Protein AF-A0A9D8NR77-F1 (afdb_monomer)

Secondary structure (DSSP, 8-state):
-----HHHHHHHHHHHS-HHHHHHHHHHHHHHHHHHHHHHHHHSPPHHHHHHHHHHHHHHHHHHHHHHHHHHHHHHHHHHHHHHHHHHHHHHHHHHHHHHHHHHHHHHHHHHHHHHHHH-

Structure (mmCIF, N/CA/C/O backbone):
data_AF-A0A9D8NR77-F1
#
_entry.id   AF-A0A9D8NR77-F1
#
loop_
_atom_site.group_PDB
_atom_site.id
_atom_site.type_symbol
_atom_site.label_atom_id
_atom_site.label_alt_id
_atom_site.label_comp_id
_atom_site.label_asym_id
_atom_site.label_entity_id
_atom_site.label_seq_id
_atom_site.pdbx_PDB_ins_code
_atom_site.Cartn_x
_atom_site.Cartn_y
_atom_site.Cartn_z
_atom_site.occupancy
_atom_site.B_iso_or_equiv
_atom_site.auth_seq_id
_atom_site.auth_comp_id
_atom_site.auth_asym_id
_atom_site.auth_atom_id
_atom_site.pdbx_PDB_model_num
ATOM 1 N N . MET A 1 1 ? -23.607 8.759 34.019 1.00 40.94 1 MET A N 1
ATOM 2 C CA . MET A 1 1 ? -24.699 7.770 33.993 1.00 40.94 1 MET A CA 1
ATOM 3 C C . MET A 1 1 ? -25.295 7.774 35.383 1.00 40.94 1 MET A C 1
ATOM 5 O O . MET A 1 1 ? -24.547 7.597 36.336 1.00 40.94 1 MET A O 1
ATOM 9 N N . THR A 1 2 ? -26.565 8.141 35.512 1.00 46.22 2 THR A N 1
ATOM 10 C CA . THR A 1 2 ? -27.224 8.255 36.815 1.00 46.22 2 THR A CA 1
ATOM 11 C C . THR A 1 2 ? -27.357 6.851 37.383 1.00 46.22 2 THR A C 1
ATOM 13 O O . THR A 1 2 ? -28.019 6.011 36.778 1.00 46.22 2 THR A O 1
ATOM 16 N N . ILE A 1 3 ? -26.671 6.570 38.488 1.00 62.19 3 ILE A N 1
ATOM 17 C CA . ILE A 1 3 ? -26.878 5.327 39.225 1.00 62.19 3 ILE A CA 1
ATOM 18 C C . ILE A 1 3 ? -28.266 5.477 39.835 1.00 62.19 3 ILE A C 1
ATOM 20 O O . ILE A 1 3 ? -28.473 6.319 40.706 1.00 62.19 3 ILE A O 1
ATOM 24 N N . ILE A 1 4 ? -29.240 4.761 39.280 1.00 68.56 4 ILE A N 1
ATOM 25 C CA . ILE A 1 4 ? -30.585 4.719 39.839 1.00 68.56 4 ILE A CA 1
ATOM 26 C C . ILE A 1 4 ? -30.449 4.098 41.228 1.00 68.56 4 ILE A C 1
ATOM 28 O O . ILE A 1 4 ? -29.972 2.971 41.354 1.00 68.56 4 ILE A O 1
ATOM 32 N N . ASN A 1 5 ? -30.818 4.846 42.266 1.00 82.00 5 ASN A N 1
ATOM 33 C CA . ASN A 1 5 ? -30.752 4.356 43.632 1.00 82.00 5 ASN A CA 1
ATOM 34 C C . ASN A 1 5 ? -31.945 3.428 43.891 1.00 82.00 5 ASN A C 1
ATOM 36 O O . ASN A 1 5 ? -33.080 3.873 44.063 1.00 82.00 5 ASN A O 1
ATOM 40 N N . THR A 1 6 ? -31.688 2.122 43.888 1.00 81.88 6 THR A N 1
ATOM 41 C CA . THR A 1 6 ? -32.714 1.097 44.116 1.00 81.88 6 THR A CA 1
ATOM 42 C C . THR A 1 6 ? -33.285 1.142 45.535 1.00 81.88 6 THR A C 1
ATOM 44 O O . THR A 1 6 ? -34.408 0.680 45.741 1.00 81.88 6 THR A O 1
ATOM 47 N N . LEU A 1 7 ? -32.565 1.745 46.491 1.00 81.12 7 LEU A N 1
ATOM 48 C CA . LEU A 1 7 ? -33.033 1.947 47.861 1.00 81.12 7 LEU A CA 1
ATOM 49 C C . LEU A 1 7 ? -34.123 3.022 47.931 1.00 81.12 7 LEU A C 1
ATOM 51 O O . LEU A 1 7 ? -35.165 2.774 48.529 1.00 81.12 7 LEU A O 1
ATOM 55 N N . ASP A 1 8 ? -33.932 4.151 47.246 1.00 84.69 8 ASP A N 1
ATOM 56 C CA . ASP A 1 8 ? -34.925 5.236 47.202 1.00 84.69 8 ASP A CA 1
ATOM 57 C C . ASP A 1 8 ? -36.224 4.747 46.532 1.00 84.69 8 ASP A C 1
ATOM 59 O O . ASP A 1 8 ? -37.324 4.972 47.030 1.00 84.69 8 ASP A O 1
ATOM 63 N N . ILE A 1 9 ? -36.100 3.960 45.456 1.00 85.62 9 ILE A N 1
ATOM 64 C CA . ILE A 1 9 ? -37.246 3.341 44.765 1.00 85.62 9 ILE A CA 1
ATOM 65 C C . ILE A 1 9 ? -37.995 2.363 45.677 1.00 85.62 9 ILE A C 1
ATOM 67 O O . ILE A 1 9 ? -39.224 2.285 45.641 1.00 85.62 9 ILE A O 1
ATOM 71 N N . TYR A 1 10 ? -37.264 1.586 46.476 1.00 85.50 10 TYR A N 1
ATOM 72 C CA . TYR A 1 10 ? -37.866 0.662 47.429 1.00 85.50 10 TYR A CA 1
ATOM 73 C C . TYR A 1 10 ? -38.625 1.395 48.542 1.00 85.50 10 TYR A C 1
ATOM 75 O O . TYR A 1 10 ? -39.734 0.982 48.890 1.00 85.50 10 TYR A O 1
ATOM 83 N N . GLU A 1 11 ? -38.057 2.475 49.083 1.00 84.94 11 GLU A N 1
ATOM 84 C CA . GLU A 1 11 ? -38.709 3.295 50.109 1.00 84.94 11 GLU A CA 1
ATOM 85 C C . GLU A 1 11 ? -39.982 3.971 49.578 1.00 84.94 11 GLU A C 1
ATOM 87 O O . GLU A 1 11 ? -41.027 3.903 50.235 1.00 84.94 11 GLU A O 1
ATOM 92 N N . ASP A 1 12 ? -39.945 4.501 48.353 1.00 87.00 12 ASP A N 1
ATOM 93 C CA . ASP A 1 12 ? -41.113 5.086 47.683 1.00 87.00 12 ASP A CA 1
ATOM 94 C C . ASP A 1 12 ? -42.225 4.051 47.437 1.00 87.00 12 ASP A C 1
ATOM 96 O O . ASP A 1 12 ? -43.405 4.312 47.701 1.00 87.00 12 ASP A O 1
ATOM 100 N N . LEU A 1 13 ? -41.869 2.843 46.986 1.00 87.06 13 LEU A N 1
ATOM 101 C CA . LEU A 1 13 ? -42.828 1.749 46.783 1.00 87.06 13 LEU A CA 1
ATOM 102 C C . LEU A 1 13 ? -43.420 1.254 48.109 1.00 87.06 13 LEU A C 1
ATOM 104 O O . LEU A 1 13 ? -44.613 0.956 48.182 1.00 87.06 13 LEU A O 1
ATOM 108 N N . LYS A 1 14 ? -42.626 1.201 49.183 1.00 88.94 14 LYS A N 1
ATOM 109 C CA . LYS A 1 14 ? -43.093 0.773 50.512 1.00 88.94 14 LYS A CA 1
ATOM 110 C C . LYS A 1 14 ? -44.103 1.752 51.133 1.00 88.94 14 LYS A C 1
ATOM 112 O O . LYS A 1 14 ? -44.904 1.338 51.966 1.00 88.94 14 LYS A O 1
ATOM 117 N N . SER A 1 15 ? -44.102 3.020 50.716 1.00 86.50 15 SER A N 1
ATOM 118 C CA . SER A 1 15 ? -45.077 4.033 51.154 1.00 86.50 15 SER A CA 1
ATOM 119 C C . SER A 1 15 ? -46.507 3.757 50.652 1.00 86.50 15 SER A C 1
ATOM 121 O O . SER A 1 15 ? -47.478 4.138 51.305 1.00 86.50 15 SER A O 1
ATOM 123 N N . GLN A 1 16 ? -46.656 3.064 49.515 1.00 84.56 16 GLN A 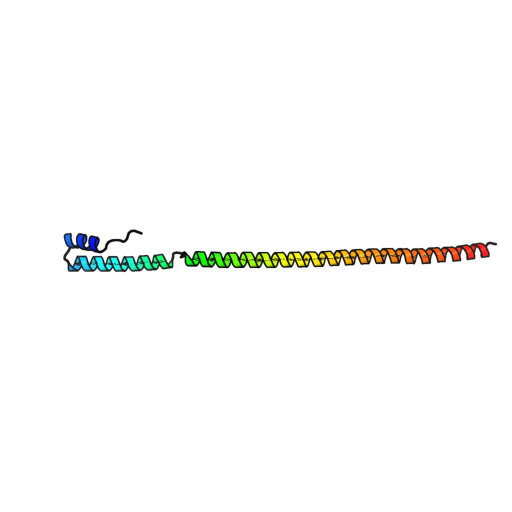N 1
ATOM 124 C CA . GLN A 1 16 ? -47.957 2.824 48.866 1.00 84.56 16 GLN A CA 1
ATOM 125 C C . GLN A 1 16 ? -48.354 1.341 48.764 1.00 84.56 16 GLN A C 1
ATOM 127 O O . GLN A 1 16 ? -49.525 1.040 48.535 1.00 84.56 16 GLN A O 1
ATOM 132 N N . PHE A 1 17 ? -47.411 0.414 48.954 1.00 82.69 17 PHE A N 1
ATOM 133 C CA . PHE A 1 17 ? -47.613 -1.029 48.794 1.00 82.69 17 PHE A CA 1
ATOM 134 C C . PHE A 1 17 ? -47.172 -1.821 50.030 1.00 82.69 17 PHE A C 1
ATOM 136 O O . PHE A 1 17 ? -46.450 -1.327 50.898 1.00 82.69 17 PHE A O 1
ATOM 143 N N . LYS A 1 18 ? -47.579 -3.095 50.112 1.00 87.56 18 LYS A N 1
ATOM 144 C CA . LYS A 1 18 ? -47.056 -4.009 51.141 1.00 87.56 18 LYS A CA 1
ATOM 145 C C . LYS A 1 18 ? -45.575 -4.288 50.891 1.00 87.56 18 LYS A C 1
ATOM 147 O O . LYS A 1 18 ? -45.117 -4.324 49.753 1.00 87.56 18 LYS A O 1
ATOM 152 N N . GLU A 1 19 ? -44.834 -4.560 51.962 1.00 84.62 19 GLU A N 1
ATOM 153 C CA . GLU A 1 19 ? -43.376 -4.725 51.906 1.00 84.62 19 GLU A CA 1
ATOM 154 C C . GLU A 1 19 ? -42.916 -5.824 50.925 1.00 84.62 19 GLU A C 1
ATOM 156 O O . GLU A 1 19 ? -41.939 -5.643 50.207 1.00 84.62 19 GLU A O 1
ATOM 161 N N . GLU A 1 20 ? -43.656 -6.929 50.833 1.00 84.19 20 GLU A N 1
ATOM 162 C CA . GLU A 1 20 ? -43.439 -8.016 49.860 1.00 84.19 20 GLU A CA 1
ATOM 163 C C . GLU A 1 20 ? -43.585 -7.560 48.395 1.00 84.19 20 GLU A C 1
ATOM 165 O O . GLU A 1 20 ? -42.749 -7.880 47.546 1.00 84.19 20 GLU A O 1
ATOM 170 N N . GLU A 1 21 ? -44.621 -6.775 48.092 1.00 85.94 21 GLU A N 1
ATOM 171 C CA . GLU A 1 21 ? -44.922 -6.292 46.738 1.00 85.94 21 GLU A CA 1
ATOM 172 C C . GLU A 1 21 ? -43.889 -5.251 46.296 1.00 85.94 21 GLU A C 1
ATOM 174 O O . GLU A 1 21 ? -43.339 -5.353 45.197 1.00 85.94 21 GLU A O 1
ATOM 179 N N . ALA A 1 22 ? -43.546 -4.317 47.189 1.00 87.19 22 ALA A N 1
ATOM 180 C CA . ALA A 1 22 ? -42.497 -3.327 46.963 1.00 87.19 22 ALA A CA 1
ATOM 181 C C . ALA A 1 22 ? -41.144 -3.999 46.669 1.00 87.19 22 ALA A C 1
ATOM 183 O O . ALA A 1 22 ? -40.507 -3.681 45.667 1.00 87.19 22 ALA A O 1
ATOM 184 N N . ARG A 1 23 ? -40.737 -5.001 47.467 1.00 85.88 23 ARG A N 1
ATOM 185 C CA . ARG A 1 23 ? -39.491 -5.761 47.229 1.00 85.88 23 ARG A CA 1
ATOM 186 C C . ARG A 1 23 ? -39.493 -6.477 45.884 1.00 85.88 23 ARG A C 1
ATOM 188 O O . ARG A 1 23 ? -38.466 -6.511 45.207 1.00 85.88 23 ARG A O 1
ATOM 195 N N . THR A 1 24 ? -40.619 -7.081 45.515 1.00 88.81 24 THR A N 1
ATOM 196 C CA . THR A 1 24 ? -40.734 -7.857 44.274 1.00 88.81 24 THR A CA 1
ATOM 197 C C . THR A 1 24 ? -40.631 -6.951 43.050 1.00 88.81 24 THR A C 1
ATOM 199 O O . THR A 1 24 ? -39.900 -7.273 42.112 1.00 88.81 24 THR A O 1
ATOM 202 N N . LEU A 1 25 ? -41.289 -5.790 43.084 1.00 87.12 25 LEU A N 1
ATOM 203 C CA . LEU A 1 25 ? -41.213 -4.793 42.017 1.00 87.12 25 LEU A CA 1
ATOM 204 C C . LEU A 1 25 ? -39.815 -4.174 41.912 1.00 87.12 25 LEU A C 1
ATOM 206 O O . LEU A 1 25 ? -39.285 -4.102 40.805 1.00 87.12 25 LEU A O 1
ATOM 210 N N . THR A 1 26 ? -39.179 -3.814 43.033 1.00 87.69 26 THR A N 1
ATOM 211 C CA . THR A 1 26 ? -37.798 -3.299 43.024 1.00 87.69 26 THR A CA 1
ATOM 212 C C . THR A 1 26 ? -36.830 -4.312 42.411 1.00 87.69 26 THR A C 1
ATOM 214 O O . THR A 1 26 ? -36.048 -3.947 41.537 1.00 87.69 26 THR A O 1
ATOM 217 N N . LYS A 1 27 ? -36.922 -5.596 42.787 1.00 88.56 27 LYS A N 1
ATOM 218 C CA . LYS A 1 27 ? -36.070 -6.659 42.221 1.00 88.56 27 LYS A CA 1
ATOM 219 C C . LYS A 1 27 ? -36.311 -6.893 40.730 1.00 88.56 27 LYS A C 1
ATOM 221 O O . LYS A 1 27 ? -35.364 -7.125 39.982 1.00 88.56 27 LYS A O 1
ATOM 226 N N . ALA A 1 28 ? -37.569 -6.870 40.287 1.00 89.19 28 ALA A N 1
ATOM 227 C CA . ALA A 1 28 ? -37.899 -7.021 38.871 1.00 89.19 28 ALA A CA 1
ATOM 228 C C . ALA A 1 28 ? -37.355 -5.846 38.042 1.00 89.19 28 ALA A C 1
ATOM 230 O O . ALA A 1 28 ? -36.817 -6.055 36.952 1.00 89.19 28 ALA A O 1
ATOM 231 N N . LEU A 1 29 ? -37.449 -4.628 38.584 1.00 87.56 29 LEU A N 1
ATOM 232 C CA . LEU A 1 29 ? -36.901 -3.424 37.971 1.00 87.56 29 LEU A CA 1
ATOM 233 C C . LEU A 1 29 ? -35.371 -3.500 37.870 1.00 87.56 29 LEU A C 1
ATOM 235 O O . LEU A 1 29 ? -34.837 -3.305 36.780 1.00 87.56 29 LEU A O 1
ATOM 239 N N . GLU A 1 30 ? -34.689 -3.843 38.966 1.00 88.50 30 GLU A N 1
ATOM 240 C CA . GLU A 1 30 ? -33.231 -4.020 39.030 1.00 88.50 30 GLU A CA 1
ATOM 241 C C . GLU A 1 30 ? -32.748 -5.023 37.978 1.00 88.50 30 GLU A C 1
ATOM 243 O O . GLU A 1 30 ? -31.921 -4.681 37.134 1.00 88.50 30 GLU A O 1
ATOM 248 N N . LYS A 1 31 ? -33.371 -6.207 37.923 1.00 90.31 31 LYS A N 1
ATOM 249 C CA . LYS A 1 31 ? -33.046 -7.232 36.926 1.00 90.31 31 LYS A CA 1
ATOM 250 C C . LYS A 1 31 ? -33.238 -6.739 35.488 1.00 90.31 31 LYS A C 1
ATOM 252 O O . LYS A 1 31 ? -32.391 -6.985 34.632 1.00 90.31 31 LYS A O 1
ATOM 257 N N . SER A 1 32 ? -34.343 -6.045 35.203 1.00 88.81 32 SER A N 1
ATOM 258 C CA . SER A 1 32 ? -34.576 -5.503 33.858 1.00 88.81 32 SER A CA 1
ATOM 259 C C . SER A 1 32 ? -33.509 -4.474 33.475 1.00 88.81 32 SER A C 1
ATOM 261 O O . SER A 1 32 ? -33.033 -4.470 32.342 1.00 88.81 32 SER A O 1
ATOM 263 N N . LEU A 1 33 ? -33.081 -3.641 34.428 1.00 87.88 33 LEU A N 1
ATOM 264 C CA . LEU A 1 33 ? -32.075 -2.609 34.213 1.00 87.88 33 LEU A CA 1
ATOM 265 C C . LEU A 1 33 ? -30.695 -3.219 33.945 1.00 87.88 33 LEU A C 1
ATOM 267 O O . LEU A 1 33 ? -30.018 -2.778 33.018 1.00 87.88 33 LEU A O 1
ATOM 271 N N . GLU A 1 34 ? -30.312 -4.255 34.693 1.00 87.19 34 GLU A N 1
ATOM 272 C CA . GLU A 1 34 ? -29.087 -5.027 34.449 1.00 87.19 34 GLU A CA 1
ATOM 273 C C . GLU A 1 34 ? -29.085 -5.648 33.044 1.00 87.19 34 GLU A C 1
ATOM 275 O O . GLU A 1 34 ? -28.093 -5.557 32.316 1.00 87.19 34 GLU A O 1
ATOM 280 N N . GLU A 1 35 ? -30.210 -6.233 32.619 1.00 89.38 35 GLU A N 1
ATOM 281 C CA . GLU A 1 35 ? -30.358 -6.793 31.271 1.00 89.38 35 GLU A CA 1
ATOM 282 C C . GLU A 1 35 ? -30.225 -5.709 30.184 1.00 89.38 35 GLU A C 1
ATOM 284 O O . GLU A 1 35 ? -29.539 -5.926 29.177 1.00 89.38 35 GLU A O 1
ATOM 289 N N . TYR A 1 36 ? -30.814 -4.524 30.391 1.00 86.69 36 TYR A N 1
ATOM 290 C CA . TYR A 1 36 ? -30.667 -3.382 29.481 1.00 86.69 36 TYR A CA 1
ATOM 291 C C . TYR A 1 36 ? -29.234 -2.844 29.436 1.00 86.69 36 TYR A C 1
ATOM 293 O O . TYR A 1 36 ? -28.731 -2.583 28.342 1.00 86.69 36 TYR A O 1
ATOM 301 N N . GLN A 1 37 ? -28.566 -2.699 30.583 1.00 85.00 37 GLN A N 1
ATOM 302 C CA . GLN A 1 37 ? -27.179 -2.231 30.665 1.00 85.00 37 GLN A CA 1
ATOM 303 C C . GLN A 1 37 ? -26.232 -3.198 29.960 1.00 85.00 37 GLN A C 1
ATOM 305 O O . GLN A 1 37 ? -25.477 -2.780 29.087 1.00 85.00 37 GLN A O 1
ATOM 310 N N . LYS A 1 38 ? -26.348 -4.500 30.235 1.00 86.44 38 LYS A N 1
ATOM 311 C CA . LYS A 1 38 ? -25.541 -5.534 29.577 1.00 86.44 38 LYS A CA 1
ATOM 312 C C . LYS A 1 38 ? -25.735 -5.535 28.060 1.00 86.44 38 LYS A C 1
ATOM 314 O O . LYS A 1 38 ? -24.779 -5.669 27.295 1.00 86.44 38 LYS A O 1
ATOM 319 N N . LYS A 1 39 ? -26.979 -5.364 27.603 1.00 87.00 39 LYS A N 1
ATOM 320 C CA . LYS A 1 39 ? -27.282 -5.259 26.172 1.00 87.00 39 LYS A CA 1
ATOM 321 C C . LYS A 1 39 ? -26.707 -3.976 25.567 1.00 87.00 39 LYS A C 1
ATOM 323 O O . LYS A 1 39 ? -26.201 -4.014 24.448 1.00 87.00 39 LYS A O 1
ATOM 328 N N . GLN A 1 40 ? -26.748 -2.866 26.298 1.00 85.19 40 GLN A N 1
ATOM 329 C CA . GLN A 1 40 ? -26.157 -1.604 25.867 1.00 85.19 40 GLN A CA 1
ATOM 330 C C . GLN A 1 40 ? -24.630 -1.710 25.760 1.00 85.19 40 GLN A C 1
ATOM 332 O O . GLN A 1 40 ? -24.087 -1.349 24.722 1.00 85.19 40 GLN A O 1
ATOM 337 N N . GLU A 1 41 ? -23.950 -2.271 26.761 1.00 83.19 41 GLU A N 1
ATOM 338 C CA . GLU A 1 41 ? -22.503 -2.527 26.727 1.00 83.19 41 GLU A CA 1
ATOM 339 C C . GLU A 1 41 ? -22.102 -3.371 25.516 1.00 83.19 41 GLU A C 1
ATOM 341 O O . GLU A 1 41 ? -21.141 -3.037 24.835 1.00 83.19 41 GLU A O 1
ATOM 346 N N . SER A 1 42 ? -22.885 -4.402 25.181 1.00 83.62 42 SER A N 1
ATOM 347 C CA . SER A 1 42 ? -22.607 -5.248 24.012 1.00 83.62 42 SER A CA 1
ATOM 348 C C . SER A 1 42 ? -22.731 -4.533 22.658 1.00 83.62 42 SER A C 1
ATOM 350 O O . SER A 1 42 ? -22.204 -5.020 21.662 1.00 83.62 42 SER A O 1
ATOM 352 N N . PHE A 1 43 ? -23.444 -3.403 22.600 1.00 82.19 43 PHE A N 1
ATOM 353 C CA . PHE A 1 43 ? -23.648 -2.631 21.370 1.00 82.19 43 PHE A CA 1
ATOM 354 C C . PHE A 1 43 ? -22.688 -1.440 21.251 1.00 82.19 43 PHE A C 1
ATOM 356 O O . PHE A 1 43 ? -22.518 -0.876 20.169 1.00 82.19 43 PHE A O 1
ATOM 363 N N . LEU A 1 44 ? -22.077 -1.024 22.359 1.00 87.12 44 LEU A N 1
ATOM 364 C CA . LEU A 1 44 ? -21.173 0.114 22.387 1.00 87.12 44 LEU A CA 1
ATOM 365 C C . LEU A 1 44 ? -19.750 -0.335 22.056 1.00 87.12 44 LEU A C 1
ATOM 367 O O . LEU A 1 44 ? -19.210 -1.238 22.684 1.00 87.12 44 LEU A O 1
ATOM 371 N N . ALA A 1 45 ? -19.116 0.358 21.111 1.00 86.25 45 ALA A N 1
ATOM 372 C CA . ALA A 1 45 ? -17.679 0.237 20.921 1.00 86.25 45 ALA A CA 1
ATOM 373 C C . ALA A 1 45 ? -16.955 0.740 22.178 1.00 86.25 45 ALA A C 1
ATOM 375 O O . ALA A 1 45 ? -17.224 1.842 22.677 1.00 86.25 45 ALA A O 1
ATOM 376 N N . THR A 1 46 ? -16.029 -0.065 22.683 1.00 89.25 46 THR A N 1
ATOM 377 C CA . THR A 1 46 ? -15.237 0.265 23.863 1.00 89.25 46 THR A CA 1
ATOM 378 C C . THR A 1 46 ? -14.058 1.166 23.494 1.00 89.25 46 THR A C 1
ATOM 380 O O . THR A 1 46 ? -13.668 1.315 22.333 1.00 89.25 46 THR A O 1
ATOM 383 N N . LYS A 1 47 ? -13.445 1.788 24.506 1.00 91.94 47 LYS A N 1
ATOM 384 C CA . LYS A 1 47 ? -12.190 2.526 24.303 1.00 91.94 47 LYS A CA 1
ATOM 385 C C . LYS A 1 47 ? -11.070 1.612 23.797 1.00 91.94 47 LYS A C 1
ATOM 387 O O . LYS A 1 47 ? -10.222 2.086 23.044 1.00 91.94 47 LYS A O 1
ATOM 392 N N . ASP A 1 48 ? -11.100 0.337 24.179 1.00 92.38 48 ASP A N 1
ATOM 393 C CA . ASP A 1 48 ? -10.124 -0.664 23.755 1.00 92.38 48 ASP A CA 1
ATOM 394 C C . ASP A 1 48 ? -10.309 -1.013 22.276 1.00 92.38 48 ASP A C 1
ATOM 396 O O . ASP A 1 48 ? -9.325 -1.031 21.539 1.00 92.38 48 ASP A O 1
ATOM 400 N N . ASP A 1 49 ? -11.551 -1.152 21.798 1.00 94.38 49 ASP A N 1
ATOM 401 C CA . ASP A 1 49 ? -11.837 -1.356 20.368 1.00 94.38 49 ASP A CA 1
ATOM 402 C C . ASP A 1 49 ? -11.277 -0.205 19.523 1.00 94.38 49 ASP A C 1
ATOM 404 O O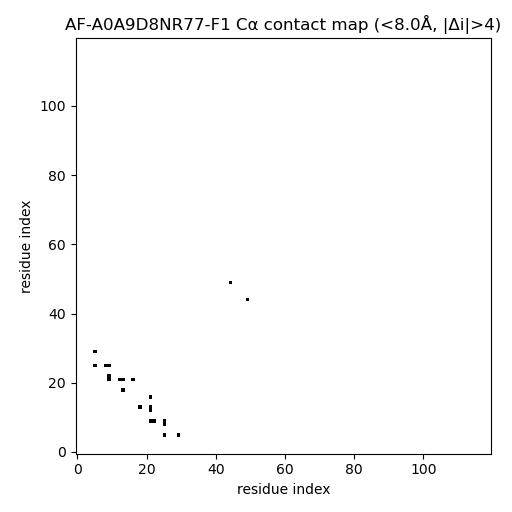 . ASP A 1 49 ? -10.595 -0.419 18.520 1.00 94.38 49 ASP A O 1
ATOM 408 N N . ILE A 1 50 ? -11.487 1.037 19.970 1.00 95.25 50 ILE A N 1
ATOM 409 C CA . ILE A 1 50 ? -10.958 2.230 19.296 1.00 95.25 50 ILE A CA 1
ATOM 410 C C . ILE A 1 50 ? -9.420 2.248 19.328 1.00 95.25 50 ILE A C 1
ATOM 412 O O . ILE A 1 50 ? -8.784 2.632 18.340 1.00 95.25 50 ILE A O 1
ATOM 416 N N . ALA A 1 51 ? -8.799 1.853 20.443 1.00 95.88 51 ALA A N 1
ATOM 417 C CA . ALA A 1 51 ? -7.343 1.791 20.569 1.00 95.88 51 ALA A CA 1
ATOM 418 C C . ALA A 1 51 ? -6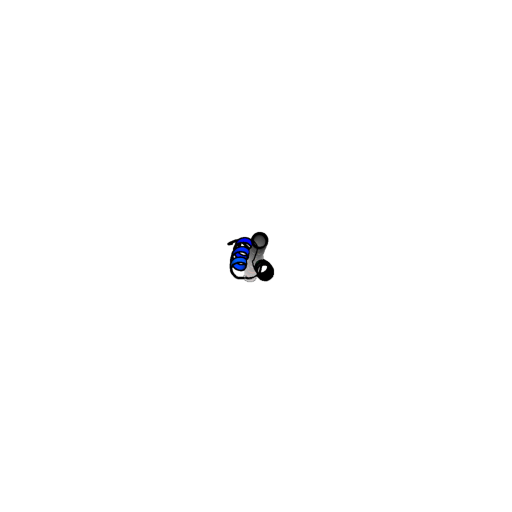.729 0.709 19.663 1.00 95.88 51 ALA A C 1
ATOM 420 O O . ALA A 1 51 ? -5.702 0.961 19.018 1.00 95.88 51 ALA A O 1
ATOM 421 N N . ASN A 1 52 ? -7.384 -0.448 19.562 1.00 96.75 52 ASN A N 1
ATOM 422 C CA . ASN A 1 52 ? -6.999 -1.540 18.673 1.00 96.75 52 ASN A CA 1
ATOM 423 C C . ASN A 1 52 ? -7.112 -1.103 17.210 1.00 96.75 52 ASN A C 1
ATOM 425 O O . ASN A 1 52 ? -6.108 -1.117 16.500 1.00 96.75 52 ASN A O 1
ATOM 429 N N . MET A 1 53 ? -8.264 -0.560 16.796 1.00 97.50 53 MET A N 1
ATOM 430 C CA . MET A 1 53 ? -8.456 -0.024 15.441 1.00 97.50 53 MET A CA 1
ATOM 431 C C . MET A 1 53 ? -7.430 1.060 15.086 1.00 97.50 53 MET A C 1
ATOM 433 O O . MET A 1 53 ? -6.922 1.111 13.967 1.00 97.50 53 MET A O 1
ATOM 437 N N . ARG A 1 54 ? -7.092 1.945 16.033 1.00 97.56 54 ARG A N 1
ATOM 438 C CA . ARG A 1 54 ? -6.064 2.974 15.822 1.00 97.56 54 ARG A CA 1
ATOM 439 C C . ARG A 1 54 ? -4.681 2.361 15.597 1.00 97.56 54 ARG A C 1
ATOM 441 O O . ARG A 1 54 ? -3.900 2.906 14.815 1.00 97.56 54 ARG A O 1
ATOM 448 N N . THR A 1 55 ? -4.368 1.282 16.305 1.00 97.75 55 THR A N 1
ATOM 449 C CA . THR A 1 55 ? -3.094 0.568 16.176 1.00 97.75 55 THR A CA 1
ATOM 450 C C . THR A 1 55 ? -3.022 -0.154 14.836 1.00 97.75 55 THR A C 1
ATOM 452 O O . THR A 1 55 ? -2.080 0.094 14.085 1.00 97.75 55 THR A O 1
ATOM 455 N N . GLU A 1 56 ? -4.054 -0.920 14.482 1.00 97.75 56 GLU A N 1
ATOM 456 C CA . GLU A 1 56 ? -4.172 -1.601 13.185 1.00 97.75 56 GLU A CA 1
ATOM 457 C C . GLU A 1 56 ? -4.057 -0.614 12.019 1.00 97.75 56 GLU A C 1
ATOM 459 O O . GLU A 1 56 ? -3.217 -0.778 11.134 1.00 97.75 56 GLU A O 1
ATOM 464 N N . LEU A 1 57 ? -4.803 0.495 12.063 1.00 98.19 57 LEU A N 1
ATOM 465 C CA . LEU A 1 57 ? -4.745 1.515 11.017 1.00 98.19 57 LEU A CA 1
ATOM 466 C C . LEU A 1 57 ? -3.347 2.141 10.898 1.00 98.19 57 LEU A C 1
ATOM 468 O O . LEU A 1 57 ? -2.878 2.429 9.796 1.00 98.19 57 LEU A O 1
ATOM 472 N N . LYS A 1 58 ? -2.650 2.353 12.019 1.00 98.12 58 LYS A N 1
ATOM 473 C CA . LYS A 1 58 ? -1.274 2.870 12.010 1.00 98.12 58 LYS A CA 1
ATOM 474 C C . LYS A 1 58 ? -0.300 1.865 11.391 1.00 98.12 58 LYS A C 1
ATOM 476 O O . LYS A 1 58 ? 0.634 2.276 10.696 1.00 98.12 58 LYS A O 1
ATOM 481 N N . GLU A 1 59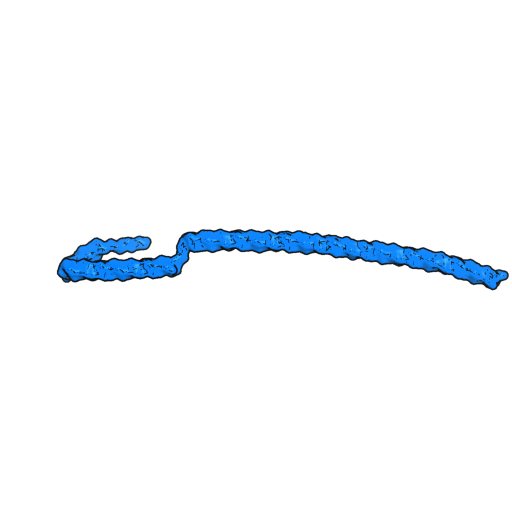 ? -0.486 0.577 11.649 1.00 98.12 59 GLU A N 1
ATOM 482 C CA . GLU A 1 59 ? 0.306 -0.484 11.027 1.00 98.12 59 GLU A CA 1
ATOM 483 C C . GLU A 1 59 ? 0.056 -0.558 9.524 1.00 98.12 59 GLU A C 1
ATOM 485 O O . GLU A 1 59 ? 1.018 -0.567 8.755 1.00 98.12 59 GLU A O 1
ATOM 490 N N . ASP A 1 60 ? -1.199 -0.517 9.089 1.00 98.50 60 ASP A N 1
ATOM 491 C CA . ASP A 1 60 ? -1.549 -0.591 7.670 1.00 98.50 60 ASP A CA 1
ATOM 492 C C . ASP A 1 60 ? -1.061 0.631 6.887 1.00 98.50 60 ASP A C 1
ATOM 494 O O . ASP A 1 60 ? -0.466 0.481 5.816 1.00 98.50 60 ASP A O 1
ATOM 498 N N . ILE A 1 61 ? -1.170 1.834 7.461 1.00 98.50 61 ILE A N 1
ATOM 499 C CA . ILE A 1 61 ? -0.554 3.044 6.891 1.00 98.50 61 ILE A CA 1
ATOM 500 C C . ILE A 1 61 ? 0.961 2.856 6.729 1.00 98.50 61 ILE A C 1
ATOM 502 O O . ILE A 1 61 ? 1.535 3.239 5.705 1.00 98.50 61 ILE A O 1
ATOM 506 N N . ASN A 1 62 ? 1.633 2.261 7.718 1.00 98.25 62 ASN A N 1
ATOM 507 C CA . ASN A 1 62 ? 3.068 2.005 7.629 1.00 98.25 62 ASN A CA 1
ATOM 508 C C . ASN A 1 62 ? 3.414 0.962 6.562 1.00 98.25 62 ASN A C 1
ATOM 510 O O . ASN A 1 62 ? 4.373 1.184 5.821 1.00 98.25 62 ASN A O 1
ATOM 5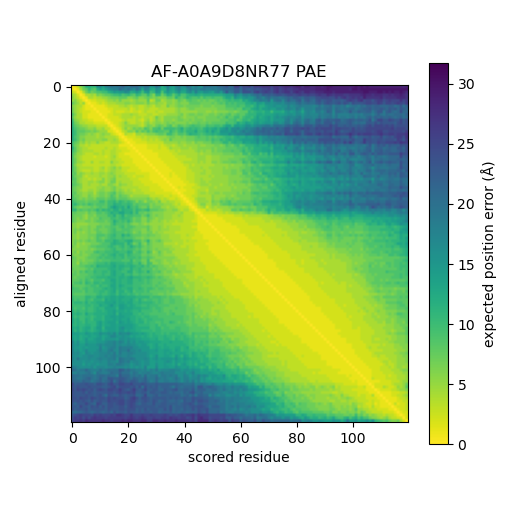14 N N . LYS A 1 63 ? 2.642 -0.125 6.450 1.00 98.50 63 LYS A N 1
ATOM 515 C CA . LYS A 1 63 ? 2.826 -1.148 5.409 1.00 98.50 63 LYS A CA 1
ATOM 516 C C . LYS A 1 63 ? 2.699 -0.537 4.015 1.00 98.50 63 LYS A C 1
ATOM 518 O O . LYS A 1 63 ? 3.613 -0.684 3.207 1.00 98.50 63 LYS A O 1
ATOM 523 N N . VAL A 1 64 ? 1.628 0.220 3.760 1.00 98.62 64 VAL A N 1
ATOM 524 C CA . VAL A 1 64 ? 1.402 0.887 2.465 1.00 98.62 64 VAL A CA 1
ATOM 525 C C . VAL A 1 64 ? 2.522 1.880 2.149 1.00 98.62 64 VAL A C 1
ATOM 527 O O . VAL A 1 64 ? 3.023 1.915 1.024 1.00 98.62 64 VAL A O 1
ATOM 530 N N . ARG A 1 65 ? 2.970 2.662 3.139 1.00 98.50 65 ARG A N 1
ATOM 531 C CA . ARG A 1 65 ? 4.086 3.605 2.969 1.00 98.50 65 ARG A CA 1
ATOM 532 C C . ARG A 1 65 ? 5.393 2.902 2.596 1.00 98.50 65 ARG A C 1
ATOM 534 O O . ARG A 1 65 ? 6.123 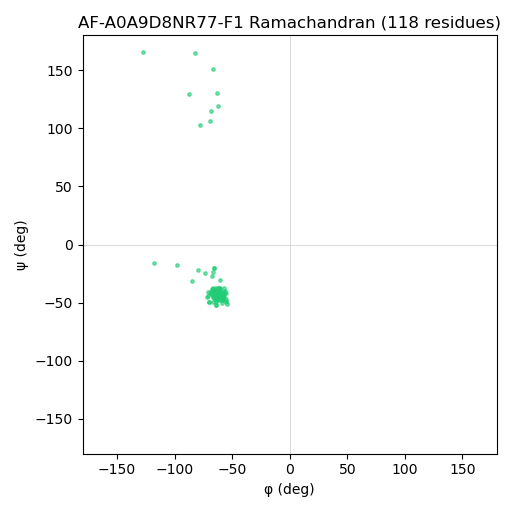3.419 1.752 1.00 98.50 65 ARG A O 1
ATOM 541 N N . LEU A 1 66 ? 5.708 1.772 3.232 1.00 98.38 66 LEU A N 1
ATOM 542 C CA . LEU A 1 66 ? 6.914 0.996 2.929 1.00 98.38 66 LEU A CA 1
ATOM 543 C C . LEU A 1 66 ? 6.840 0.387 1.529 1.00 98.38 66 LEU A C 1
ATOM 545 O O . LEU A 1 66 ? 7.743 0.632 0.737 1.00 98.38 66 LEU A O 1
ATOM 549 N N . ALA A 1 67 ? 5.732 -0.281 1.195 1.00 98.00 67 ALA A N 1
ATOM 550 C CA . ALA A 1 67 ? 5.513 -0.843 -0.138 1.00 98.00 67 ALA A CA 1
ATOM 551 C C . ALA A 1 67 ? 5.652 0.225 -1.237 1.00 98.00 67 ALA A C 1
ATOM 553 O O . ALA A 1 67 ? 6.420 0.058 -2.176 1.00 98.00 67 ALA A O 1
ATOM 554 N N . THR A 1 68 ? 5.023 1.391 -1.054 1.00 98.38 68 THR A N 1
ATOM 555 C CA . THR A 1 68 ? 5.115 2.501 -2.020 1.00 98.38 68 THR A CA 1
ATOM 556 C C . THR A 1 68 ? 6.552 3.012 -2.177 1.00 98.38 68 THR A C 1
ATOM 558 O O . THR A 1 68 ? 6.977 3.374 -3.273 1.00 98.38 68 THR A O 1
ATOM 561 N N . LYS A 1 69 ? 7.327 3.071 -1.088 1.00 98.38 69 LYS A N 1
ATOM 562 C CA . LYS A 1 69 ? 8.727 3.510 -1.133 1.00 98.38 69 LYS A CA 1
ATOM 563 C C . LYS A 1 69 ? 9.610 2.506 -1.879 1.00 98.38 69 LYS A C 1
ATOM 565 O O . LYS A 1 69 ? 10.491 2.928 -2.637 1.00 98.38 69 LYS A O 1
ATOM 570 N N . ASP A 1 70 ? 9.379 1.217 -1.664 1.00 98.19 70 ASP A N 1
ATOM 571 C CA . ASP A 1 70 ? 10.104 0.147 -2.345 1.00 98.19 70 ASP A CA 1
ATOM 572 C C . ASP A 1 70 ? 9.766 0.138 -3.840 1.00 98.19 70 ASP A C 1
ATOM 574 O O . ASP A 1 70 ? 10.681 0.169 -4.663 1.00 98.19 70 ASP A O 1
ATOM 578 N N . ASP A 1 71 ? 8.486 0.261 -4.201 1.00 98.50 71 ASP A N 1
ATOM 579 C CA . ASP A 1 71 ? 8.042 0.370 -5.597 1.00 98.50 71 ASP A CA 1
ATOM 580 C C . ASP A 1 71 ? 8.687 1.566 -6.310 1.00 98.50 71 ASP A C 1
ATOM 582 O O . ASP A 1 71 ? 9.230 1.428 -7.407 1.00 98.50 71 ASP A O 1
ATOM 586 N N . ILE A 1 72 ? 8.722 2.741 -5.671 1.00 98.56 72 ILE A N 1
ATOM 587 C CA . ILE A 1 72 ? 9.403 3.927 -6.220 1.00 98.56 72 ILE A CA 1
ATOM 588 C C . ILE A 1 72 ? 10.904 3.671 -6.419 1.00 98.56 72 ILE A C 1
ATOM 590 O O . ILE A 1 72 ? 11.496 4.143 -7.395 1.00 98.56 72 ILE A O 1
ATOM 594 N N . THR A 1 73 ? 11.541 2.947 -5.499 1.00 98.25 73 THR A N 1
ATOM 595 C CA . THR A 1 73 ? 12.976 2.637 -5.570 1.00 98.25 73 THR A CA 1
ATOM 596 C C . THR A 1 73 ? 13.275 1.664 -6.711 1.00 98.25 73 THR A C 1
ATOM 598 O O . THR A 1 73 ? 14.233 1.877 -7.467 1.00 98.25 73 THR A O 1
ATOM 601 N N . ASN A 1 74 ? 12.424 0.655 -6.885 1.00 98.31 74 ASN A N 1
ATOM 602 C CA . ASN A 1 74 ? 12.506 -0.316 -7.971 1.00 98.31 74 ASN A CA 1
ATOM 603 C C . ASN A 1 74 ? 12.294 0.368 -9.325 1.00 98.31 74 ASN A C 1
ATOM 605 O O . ASN A 1 74 ? 13.187 0.321 -10.171 1.00 98.31 74 ASN A O 1
ATOM 609 N N . LEU A 1 75 ? 11.215 1.144 -9.480 1.00 98.62 75 LEU A N 1
ATOM 610 C CA . LEU A 1 75 ? 10.941 1.912 -10.701 1.00 98.62 75 LEU A CA 1
ATOM 611 C C . LEU A 1 75 ? 12.081 2.873 -11.055 1.00 98.62 75 LEU A C 1
ATOM 613 O O . LEU A 1 75 ? 12.468 2.997 -12.217 1.00 98.62 75 LEU A O 1
ATOM 617 N N . ARG A 1 76 ? 12.674 3.550 -10.063 1.00 98.50 76 ARG A N 1
ATOM 618 C CA . ARG A 1 76 ? 13.829 4.429 -10.300 1.00 98.50 76 ARG A CA 1
ATOM 619 C C . ARG A 1 76 ? 15.038 3.658 -10.831 1.00 98.50 76 ARG A C 1
ATOM 621 O O . ARG A 1 76 ? 15.787 4.195 -11.651 1.00 98.50 76 ARG A O 1
ATOM 628 N N . THR A 1 77 ? 15.247 2.440 -10.343 1.00 98.38 77 THR A N 1
ATOM 629 C CA . THR A 1 77 ? 16.343 1.567 -10.774 1.00 98.38 77 THR A CA 1
ATOM 630 C C . THR A 1 77 ? 16.104 1.072 -12.195 1.00 98.38 77 THR A C 1
ATOM 632 O O . THR A 1 77 ? 16.965 1.283 -13.049 1.00 98.38 77 THR A O 1
ATOM 635 N N . GLU A 1 78 ? 14.912 0.548 -12.479 1.00 98.38 78 GLU A N 1
ATOM 636 C CA . GLU A 1 78 ? 14.502 0.094 -13.814 1.00 98.38 78 GLU A CA 1
ATOM 637 C C . GLU A 1 78 ? 14.641 1.205 -14.861 1.00 98.38 78 GLU A C 1
ATOM 639 O O . GLU A 1 78 ? 15.313 1.034 -15.879 1.00 98.38 78 GLU A O 1
ATOM 644 N N . VAL A 1 79 ? 14.116 2.401 -14.575 1.00 98.56 79 VAL A N 1
ATOM 645 C CA . VAL A 1 79 ? 14.226 3.552 -15.485 1.00 98.56 79 VAL A CA 1
ATOM 646 C C . VAL A 1 79 ? 15.687 3.946 -15.718 1.00 98.56 79 VAL A C 1
ATOM 648 O O . VAL A 1 79 ? 16.072 4.282 -16.841 1.00 98.56 79 VAL A O 1
ATOM 651 N N . LYS A 1 80 ? 16.538 3.903 -14.685 1.00 98.31 80 LYS A N 1
ATOM 652 C CA . LYS A 1 80 ? 17.970 4.208 -14.832 1.00 98.31 80 LYS A CA 1
ATOM 653 C C . LYS A 1 80 ? 18.671 3.178 -15.719 1.00 98.31 80 LYS A C 1
ATOM 655 O O . LYS A 1 80 ? 19.501 3.559 -16.550 1.00 98.31 80 LYS A O 1
ATOM 660 N N . GLU A 1 81 ? 18.355 1.899 -15.552 1.00 98.44 81 GLU A N 1
ATOM 661 C CA . GLU A 1 81 ? 18.879 0.830 -16.401 1.00 98.44 81 GLU A CA 1
ATOM 662 C C . GLU A 1 81 ? 18.432 0.989 -17.850 1.00 98.44 81 GLU A C 1
ATOM 664 O O . GLU A 1 81 ? 19.264 0.913 -18.756 1.00 98.44 81 GLU A O 1
ATOM 669 N N . ASP A 1 82 ? 17.157 1.280 -18.083 1.00 98.44 82 ASP A N 1
ATOM 670 C CA . ASP A 1 82 ? 16.623 1.456 -19.429 1.00 98.44 82 ASP A CA 1
ATOM 671 C C . ASP A 1 82 ? 17.204 2.688 -20.127 1.00 98.44 82 ASP A C 1
ATOM 673 O O . ASP A 1 82 ? 17.605 2.603 -21.292 1.00 98.44 82 ASP A O 1
ATOM 677 N N . ILE A 1 83 ? 17.391 3.799 -19.407 1.00 98.56 83 ILE A N 1
ATOM 678 C CA . ILE A 1 83 ? 18.133 4.963 -19.915 1.00 98.56 83 ILE A CA 1
ATOM 679 C C . ILE A 1 83 ? 19.553 4.560 -20.335 1.00 98.56 83 ILE A C 1
ATOM 681 O O . ILE A 1 83 ? 20.022 4.965 -21.403 1.00 98.56 83 ILE A O 1
ATOM 685 N N . ASN A 1 84 ? 20.250 3.757 -19.528 1.00 98.31 84 ASN A N 1
ATOM 686 C CA . ASN A 1 84 ? 21.599 3.298 -19.858 1.00 98.31 84 ASN A CA 1
ATOM 687 C C . ASN A 1 84 ? 21.605 2.356 -21.071 1.00 98.31 84 ASN A C 1
ATOM 689 O O . ASN A 1 84 ? 22.447 2.516 -21.957 1.00 98.31 84 ASN A O 1
ATOM 693 N N . LYS A 1 85 ? 20.644 1.429 -21.174 1.00 98.44 85 LYS A N 1
ATOM 694 C CA . LYS A 1 85 ? 20.479 0.557 -22.350 1.00 98.44 85 LYS A CA 1
ATOM 695 C C . LYS A 1 85 ? 20.256 1.383 -23.618 1.00 98.44 85 LYS A C 1
ATOM 697 O O . LYS A 1 85 ? 20.907 1.122 -24.630 1.00 98.44 85 LYS A O 1
ATOM 702 N N . VAL A 1 86 ? 19.385 2.394 -23.572 1.00 98.56 86 VAL A N 1
ATOM 703 C CA . VAL A 1 86 ? 19.123 3.289 -24.713 1.00 98.56 86 VAL A CA 1
ATOM 704 C C . VAL A 1 86 ? 20.370 4.092 -25.086 1.00 98.56 86 VAL A C 1
ATOM 706 O O . VAL A 1 86 ? 20.720 4.151 -26.266 1.00 98.56 86 VAL A O 1
ATOM 709 N N . ARG A 1 87 ? 21.094 4.651 -24.106 1.00 98.25 87 ARG A N 1
ATOM 710 C CA . ARG A 1 87 ? 22.367 5.356 -24.350 1.00 98.25 87 ARG A CA 1
ATOM 711 C C . ARG A 1 87 ? 23.404 4.457 -25.022 1.00 98.25 87 ARG A C 1
ATOM 713 O O . ARG A 1 87 ? 24.031 4.885 -25.989 1.00 98.25 87 ARG A O 1
ATOM 720 N N . ASN A 1 88 ? 23.538 3.214 -24.564 1.00 98.25 88 ASN A N 1
ATOM 721 C CA . ASN A 1 88 ? 24.464 2.244 -25.147 1.00 98.25 88 ASN A CA 1
ATOM 722 C C . ASN A 1 88 ? 24.062 1.868 -26.577 1.00 98.25 88 ASN A C 1
ATOM 724 O O . ASN A 1 88 ? 24.907 1.882 -27.469 1.00 98.25 88 ASN A O 1
ATOM 728 N N . LYS A 1 89 ? 22.772 1.604 -26.831 1.00 98.19 89 LYS A N 1
ATOM 729 C CA . LYS A 1 89 ? 22.266 1.344 -28.189 1.00 98.19 89 LYS A CA 1
ATOM 730 C C . LYS A 1 89 ? 22.542 2.517 -29.130 1.00 98.19 89 LYS A C 1
ATOM 732 O O . LYS A 1 89 ? 22.980 2.298 -30.254 1.00 98.19 89 LYS A O 1
ATOM 737 N N . LEU A 1 90 ? 22.352 3.752 -28.665 1.00 98.19 90 LEU A N 1
ATOM 738 C CA . LEU A 1 90 ? 22.652 4.948 -29.450 1.00 98.19 90 LEU A CA 1
ATOM 739 C C . LEU A 1 90 ? 24.154 5.086 -29.743 1.00 98.19 90 LEU A C 1
ATOM 741 O O . LEU A 1 90 ? 24.525 5.413 -30.868 1.00 98.19 90 LEU A O 1
ATOM 745 N N . ALA A 1 91 ? 25.019 4.845 -28.755 1.00 97.81 91 ALA A N 1
ATOM 746 C CA . ALA A 1 91 ? 26.469 4.879 -28.946 1.00 97.81 91 ALA A CA 1
ATOM 747 C C . ALA A 1 91 ? 26.933 3.811 -29.948 1.00 97.81 91 ALA A C 1
ATOM 749 O O . ALA A 1 91 ? 27.711 4.116 -30.853 1.00 97.81 91 ALA A O 1
ATOM 750 N N . ASN A 1 92 ? 26.394 2.595 -29.839 1.00 97.81 92 ASN A N 1
ATOM 751 C CA . ASN A 1 92 ? 26.677 1.504 -30.767 1.00 97.81 92 ASN A CA 1
ATOM 752 C C . ASN A 1 92 ? 26.206 1.839 -32.186 1.00 97.81 92 ASN A C 1
ATOM 754 O O . ASN A 1 92 ? 26.997 1.729 -33.116 1.00 97.81 92 ASN A O 1
ATOM 758 N N . ALA A 1 93 ? 24.978 2.343 -32.349 1.00 98.00 93 ALA A N 1
ATOM 759 C CA . ALA A 1 93 ? 24.461 2.762 -33.652 1.00 98.00 93 ALA A CA 1
ATOM 760 C C . ALA A 1 93 ? 25.329 3.864 -34.286 1.00 98.00 93 ALA A C 1
ATOM 762 O O . ALA A 1 93 ? 25.665 3.793 -35.466 1.00 98.00 93 ALA A O 1
ATOM 763 N N . LYS A 1 94 ? 25.764 4.858 -33.498 1.00 97.94 94 LYS A N 1
ATOM 764 C CA . LYS A 1 94 ? 26.707 5.888 -33.968 1.00 97.94 94 LYS A CA 1
ATOM 765 C C . LYS A 1 94 ? 28.036 5.276 -34.423 1.00 97.94 94 LYS A C 1
ATOM 767 O O . LYS A 1 94 ? 28.542 5.652 -35.477 1.00 97.94 94 LYS A O 1
ATOM 772 N N . ALA A 1 95 ? 28.592 4.337 -33.658 1.00 97.44 95 ALA A N 1
ATOM 773 C CA . ALA A 1 95 ? 29.841 3.666 -34.009 1.00 97.44 95 ALA A CA 1
ATOM 774 C C . ALA A 1 95 ? 29.703 2.806 -35.277 1.00 97.44 95 ALA A C 1
ATOM 776 O O . ALA A 1 95 ? 30.599 2.816 -36.118 1.00 97.44 95 ALA A O 1
ATOM 777 N N . GLU A 1 96 ? 28.588 2.095 -35.441 1.00 97.56 96 GLU A N 1
ATOM 778 C CA . GLU A 1 96 ? 28.286 1.326 -36.652 1.00 97.56 96 GLU A CA 1
ATOM 779 C C . GLU A 1 96 ? 28.181 2.228 -37.880 1.00 97.56 96 GLU A C 1
ATOM 781 O O . GLU A 1 96 ? 28.819 1.941 -38.892 1.00 97.56 96 GLU A O 1
ATOM 786 N N . ILE A 1 97 ? 27.467 3.354 -37.779 1.00 97.75 97 ILE A N 1
ATOM 787 C CA . ILE A 1 97 ? 27.385 4.342 -38.864 1.00 97.75 97 ILE A CA 1
ATOM 788 C C . ILE A 1 97 ? 28.786 4.839 -39.246 1.00 97.75 97 ILE A C 1
ATOM 790 O O . ILE A 1 97 ? 29.122 4.861 -40.427 1.00 97.75 97 ILE A O 1
ATOM 794 N N . ILE A 1 98 ? 29.633 5.181 -38.269 1.00 97.31 98 ILE A N 1
ATOM 795 C CA . ILE A 1 98 ? 31.012 5.630 -38.534 1.00 97.31 98 ILE A CA 1
ATOM 796 C C . ILE A 1 98 ? 31.836 4.531 -39.222 1.00 97.31 98 ILE A C 1
ATOM 798 O O . ILE A 1 98 ? 32.548 4.817 -40.185 1.00 97.31 98 ILE A O 1
ATOM 802 N N . LYS A 1 99 ? 31.729 3.274 -38.770 1.00 97.31 99 LYS A N 1
ATOM 803 C CA . LYS A 1 99 ? 32.421 2.136 -39.400 1.00 97.31 99 LYS A CA 1
ATOM 804 C C . LYS A 1 99 ? 32.010 1.973 -40.864 1.00 97.31 99 LYS A C 1
ATOM 806 O O . LYS A 1 99 ? 32.879 1.850 -41.726 1.00 97.31 99 LYS A O 1
ATOM 811 N N . TRP A 1 100 ? 30.710 2.011 -41.151 1.00 97.12 100 TRP A N 1
ATOM 812 C CA . TRP A 1 100 ? 30.196 1.901 -42.517 1.00 97.12 100 TRP A CA 1
ATOM 813 C C . TRP A 1 100 ? 30.615 3.078 -43.397 1.00 97.12 100 TRP A C 1
ATOM 815 O O . TRP A 1 100 ? 31.027 2.856 -44.535 1.00 97.12 100 TRP A O 1
ATOM 825 N N . LEU A 1 101 ? 30.592 4.306 -42.869 1.00 96.62 101 LEU A N 1
ATOM 826 C CA . LEU A 1 101 ? 31.090 5.486 -43.580 1.00 96.62 101 LEU A CA 1
ATOM 827 C C . LEU A 1 101 ? 32.565 5.329 -43.962 1.00 96.62 101 LEU A C 1
ATOM 829 O O . LEU A 1 101 ? 32.932 5.629 -45.094 1.00 96.62 101 LEU A O 1
ATOM 833 N N . PHE A 1 102 ? 33.405 4.809 -43.065 1.00 95.94 102 PHE A N 1
ATOM 834 C CA . PHE A 1 102 ? 34.821 4.594 -43.366 1.00 95.94 102 PHE A CA 1
ATOM 835 C C . PHE A 1 102 ? 35.032 3.568 -44.490 1.00 95.94 102 PHE A C 1
ATOM 837 O O . PHE A 1 102 ? 35.764 3.841 -45.441 1.00 95.94 102 PHE A O 1
ATOM 844 N N . ILE A 1 103 ? 34.351 2.418 -44.425 1.00 95.81 103 ILE A N 1
ATOM 845 C CA . ILE A 1 103 ? 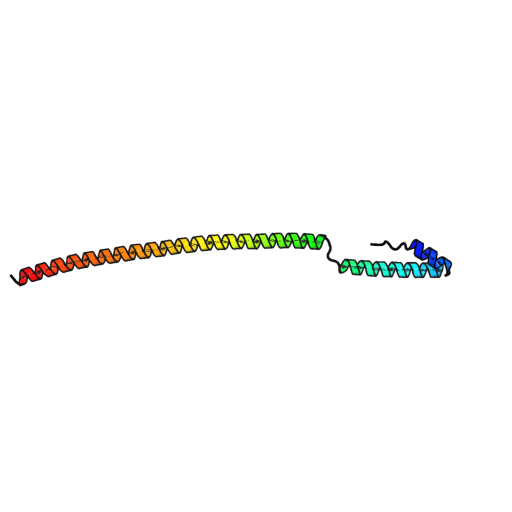34.416 1.381 -45.472 1.00 95.81 103 ILE A CA 1
ATOM 846 C C . ILE A 1 103 ? 33.951 1.947 -46.820 1.00 95.81 103 ILE A C 1
ATOM 848 O O . ILE A 1 103 ? 34.596 1.728 -47.847 1.00 95.81 103 ILE A O 1
ATOM 852 N N . PHE A 1 104 ? 32.859 2.714 -46.810 1.00 95.88 104 PHE A N 1
ATOM 853 C CA . PHE A 1 104 ? 32.314 3.350 -48.002 1.00 95.88 104 PHE A CA 1
ATOM 854 C C . PHE A 1 104 ? 33.301 4.340 -48.638 1.00 95.88 104 PHE A C 1
ATOM 856 O O . PHE A 1 104 ? 33.553 4.265 -49.842 1.00 95.88 104 PHE A O 1
ATOM 863 N N . LEU A 1 105 ? 33.906 5.224 -47.838 1.00 93.81 105 LEU A N 1
ATOM 864 C CA . LEU A 1 105 ? 34.876 6.212 -48.322 1.00 93.81 105 LEU A CA 1
ATOM 865 C C . LEU A 1 105 ? 36.117 5.550 -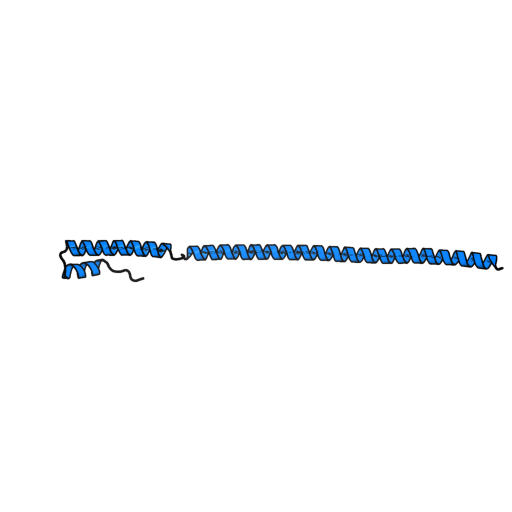48.938 1.00 93.81 105 LEU A C 1
ATOM 867 O O . LEU A 1 105 ? 36.557 5.951 -50.018 1.00 93.81 105 LEU A O 1
ATOM 871 N N . VAL A 1 106 ? 36.655 4.507 -48.297 1.00 95.38 106 VAL A N 1
ATOM 872 C CA . VAL A 1 106 ? 37.800 3.749 -48.832 1.00 95.38 106 VAL A CA 1
ATOM 873 C C . VAL A 1 106 ? 37.437 3.072 -50.160 1.00 95.38 106 VAL A C 1
ATOM 875 O O . VAL A 1 106 ? 38.211 3.141 -51.119 1.00 95.38 106 VAL A O 1
ATOM 878 N N . GLY A 1 107 ? 36.246 2.473 -50.255 1.00 94.62 107 GLY A N 1
ATOM 879 C CA . GLY A 1 107 ? 35.761 1.838 -51.484 1.00 94.62 107 GLY A CA 1
ATOM 880 C C . GLY A 1 107 ? 35.608 2.815 -52.656 1.00 94.62 107 GLY A C 1
ATOM 881 O O . GLY A 1 107 ? 36.027 2.504 -53.778 1.00 94.62 107 GLY A O 1
ATOM 882 N N . GLN A 1 108 ? 35.073 4.016 -52.407 1.00 91.38 108 GLN A N 1
ATOM 883 C CA . GLN A 1 108 ? 34.993 5.064 -53.432 1.00 91.38 108 GLN A CA 1
ATOM 884 C C . GLN A 1 108 ? 36.382 5.503 -53.912 1.00 91.38 108 GLN A C 1
ATOM 886 O O . GLN A 1 108 ? 36.588 5.631 -55.118 1.00 91.38 108 GLN A O 1
ATOM 891 N N . GLY A 1 109 ? 37.350 5.661 -53.002 1.00 93.19 109 GLY A N 1
ATOM 892 C CA . GLY A 1 109 ? 38.726 6.022 -53.359 1.00 93.19 109 GLY A CA 1
ATOM 893 C C . GLY A 1 109 ? 39.381 5.018 -54.315 1.00 93.19 109 GLY A C 1
ATOM 894 O O . GLY A 1 109 ? 39.918 5.412 -55.351 1.00 93.19 109 GLY A O 1
ATOM 895 N N . ILE A 1 110 ? 39.273 3.717 -54.020 1.00 92.81 110 ILE A N 1
A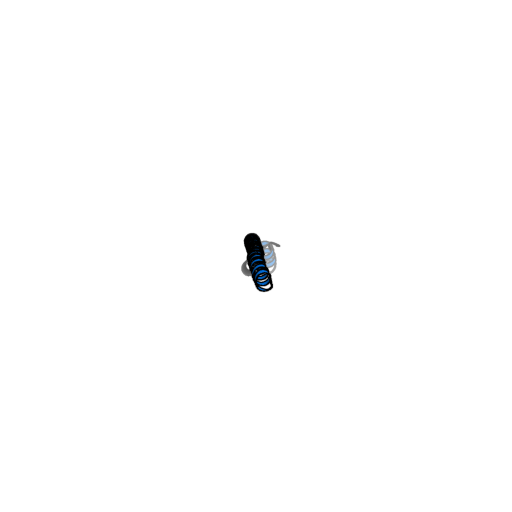TOM 896 C CA . ILE A 1 110 ? 39.785 2.641 -54.892 1.00 92.81 110 ILE A CA 1
ATOM 897 C C . ILE A 1 110 ? 39.099 2.677 -56.264 1.00 92.81 110 ILE A C 1
ATOM 899 O O . ILE A 1 110 ? 39.765 2.580 -57.297 1.00 92.81 110 ILE A O 1
ATOM 903 N N . SER A 1 111 ? 37.776 2.856 -56.277 1.00 91.94 111 SER A N 1
ATOM 904 C CA . SER A 1 111 ? 36.980 2.894 -57.509 1.00 91.94 111 SER A CA 1
ATOM 905 C C . SER A 1 111 ? 37.387 4.061 -58.416 1.00 91.94 111 SER A C 1
ATOM 907 O O . SER A 1 111 ? 37.602 3.865 -59.611 1.00 91.94 111 SER A O 1
ATOM 909 N N . ILE A 1 112 ? 37.566 5.261 -57.853 1.00 92.88 112 ILE A N 1
ATOM 910 C CA . ILE A 1 112 ? 37.998 6.458 -58.594 1.00 92.88 112 ILE A CA 1
ATOM 911 C C . ILE A 1 112 ? 39.399 6.263 -59.187 1.00 92.88 112 ILE A C 1
ATOM 913 O O . ILE A 1 112 ? 39.609 6.574 -60.359 1.00 92.88 112 ILE A O 1
ATOM 917 N N . ILE A 1 113 ? 40.348 5.714 -58.419 1.00 92.25 113 ILE A N 1
ATOM 918 C CA . ILE A 1 113 ? 41.709 5.427 -58.910 1.00 92.25 113 ILE A CA 1
ATOM 919 C C . ILE A 1 113 ? 41.669 4.438 -60.082 1.00 92.25 113 ILE A C 1
ATOM 921 O O . ILE A 1 113 ? 42.356 4.644 -61.083 1.00 92.25 113 ILE A O 1
ATOM 925 N N . GLY A 1 114 ? 40.852 3.386 -59.978 1.00 91.38 114 GLY A N 1
ATOM 926 C CA . GLY A 1 114 ? 40.663 2.414 -61.055 1.00 91.38 114 GLY A CA 1
ATOM 927 C C . GLY A 1 114 ? 40.131 3.059 -62.337 1.00 91.38 114 GLY A C 1
ATOM 928 O O . GLY A 1 114 ? 40.690 2.837 -63.409 1.00 91.38 114 GLY A O 1
ATOM 929 N N . ILE A 1 115 ? 39.108 3.912 -62.219 1.00 92.38 115 ILE A N 1
ATOM 930 C CA . ILE A 1 115 ? 38.525 4.647 -63.353 1.00 92.38 115 ILE A CA 1
ATOM 931 C C . ILE A 1 115 ? 39.556 5.595 -63.983 1.00 92.38 115 ILE A C 1
ATOM 933 O O . ILE A 1 115 ? 39.726 5.589 -65.200 1.00 92.38 115 ILE A O 1
ATOM 937 N N . LEU A 1 116 ? 40.287 6.371 -63.174 1.00 90.69 116 LEU A N 1
ATOM 938 C CA . LEU A 1 116 ? 41.321 7.289 -63.669 1.00 90.69 116 LEU A CA 1
ATOM 939 C C . LEU A 1 116 ? 42.439 6.562 -64.425 1.00 90.69 116 LEU A C 1
ATOM 941 O O . LEU A 1 116 ? 42.938 7.086 -65.418 1.00 90.69 116 LEU A O 1
ATOM 945 N N . LYS A 1 117 ? 42.824 5.361 -63.975 1.00 90.25 117 LYS A N 1
ATOM 946 C CA . LYS A 1 117 ? 43.828 4.530 -64.653 1.00 90.25 117 LYS A CA 1
ATOM 947 C C . LYS A 1 117 ? 43.301 3.886 -65.941 1.00 90.25 117 LYS A C 1
ATOM 949 O O . LYS A 1 117 ? 44.101 3.534 -66.792 1.00 90.25 117 LYS A O 1
ATOM 954 N N . PHE A 1 118 ? 41.990 3.695 -66.071 1.00 88.81 118 PHE A N 1
ATOM 955 C CA . PHE A 1 118 ? 41.372 3.117 -67.268 1.00 88.81 118 PHE A CA 1
ATOM 956 C C . PHE A 1 118 ? 41.107 4.160 -68.365 1.00 88.81 118 PHE A C 1
ATOM 958 O O . PHE A 1 118 ? 41.139 3.828 -69.545 1.00 88.81 118 PHE A O 1
ATOM 965 N N . ILE A 1 119 ? 40.832 5.413 -67.983 1.00 88.25 119 ILE A N 1
ATOM 966 C CA . ILE A 1 119 ? 40.554 6.517 -68.921 1.00 88.25 119 ILE A CA 1
ATOM 967 C C . ILE A 1 119 ? 41.841 7.117 -69.523 1.00 88.25 119 ILE A C 1
ATOM 969 O O . ILE A 1 119 ? 41.776 7.757 -70.572 1.00 88.25 119 ILE A O 1
ATOM 973 N N . LYS A 1 120 ? 42.995 6.938 -68.871 1.00 71.44 120 LYS A N 1
ATOM 974 C CA . LYS A 1 120 ? 44.297 7.469 -69.298 1.00 71.44 120 LYS A CA 1
ATOM 975 C C . LYS A 1 120 ? 45.156 6.388 -69.942 1.00 71.44 120 LYS A C 1
ATOM 977 O O . LYS A 1 120 ? 45.782 6.704 -70.975 1.00 71.44 120 LYS A O 1
#

Foldseek 3Di:
DDPPDLVVQLVVLVVPDPNVVSVVVSVVVVVVVVVVVVVVVVVDDDPVNVVVVVVVVVVVVVVVVVVVVVVVVVVVVVVVVVVVVVVVVVVVVVVVVVVVVVVVVVVVVVVVVVVVVVVD

pLDDT: mean 91.27, std 9.18, range [40.94, 98.62]

Sequence (120 aa):
MTIINTLDIYEDLKSQFKEEEARTLTKALEKSLEEYQKKQESFLATKDDIANMRTELKEDINKVRLATKDDITNLRTEVKEDINKVRNKLANAKAEIIKWLFIFLVGQGISIIGILKFIK

Radius of gyration: 46.96 Å; Cα contacts (8 Å, |Δi|>4): 11; chains: 1; bounding box: 92×16×121 Å

Solvent-accessible surface area (backbone atoms only — not comparable to full-atom values): 6644 Å² total; per-residue (Å²): 131,85,79,78,58,64,64,60,54,33,56,59,34,42,76,80,41,55,65,70,59,19,52,50,51,43,51,53,50,51,52,53,49,51,55,50,48,56,54,48,56,74,70,48,86,48,75,62,56,53,52,49,52,54,48,51,52,53,50,52,54,49,52,53,53,50,53,54,52,50,50,53,52,50,52,53,48,54,53,52,50,51,51,49,52,52,52,50,53,51,52,48,51,52,50,51,53,53,53,51,50,51,55,50,53,54,51,50,53,55,51,52,54,52,51,57,66,71,79,106

Mean predicted aligned error: 9.82 Å